Protein AF-A0A352WSM3-F1 (afdb_monomer)

Sequence (170 aa):
MKSKLFLSQLAAGEWHVKLASLYGDEKVSSAVTRYTDAVGAFEQRYGKDRDIAVFSVCGRSEISGNHTDHNHGKVIAASIELDIIAVASHNDNGTIRVLSRGFDEDTITPESKTKQYSSASLIAGVKEGFRKEGLLVGGFDAYTDSYVLKGSGLSSSAAYENMIGTILNH

Secondary structure (DSSP, 8-state):
-BHHHHHHHHHTTTTHHHHHHHH-GGGHHHHHHHHHHHHHHHHHHH-SS-B-EEEEEEEEEEEE-TT-GGGT---EEEEEEEEEEEEEEEETTS-EEEEETTSPEEEE-TT--PPTTSHHHHHHHHHHHHHHTT----EEEEEEEE-S-TTSSS-HHHHHHHHHHHHHT-

pLDDT: mean 94.32, std 4.93, range [78.81, 98.88]

Foldseek 3Di:
DWLVVVLVCLVVCVCQVVLCVLANNVCSVVVSVVVNVQSVVLCVVPNHGADKDKDKFFFKDWPDDPPCVVVVHDTDMDTDSWIKMKIKHFDPQQKAWEAEVPDDIQIGDPPDDDDPPDLNVLLVVLQVVCVVVVHDFGYMYMYMYGPPDPPPNRCPSVRSSVVSNVVRVD

Mean predicted aligned error: 3.68 Å

Nearest PDB structures (foldseek):
  6gr2-assembly4_E  TM=8.500E-01  e=9.710E-10  Homo sapiens
  6q8z-assembly2_B  TM=8.572E-01  e=1.325E-09  Homo sapiens
  6zfh-assembly2_B  TM=8.393E-01  e=2.047E-09  Homo sapiens
  6q90-assembly4_D  TM=8.082E-01  e=1.923E-09  Homo sapiens
  1pie-assembly1_A  TM=9.342E-01  e=4.866E-08  Lactococcus lactis

Structure (mmCIF, N/CA/C/O backbone):
data_AF-A0A352WSM3-F1
#
_entry.id   AF-A0A352WSM3-F1
#
loop_
_atom_site.group_PDB
_atom_site.id
_atom_site.type_symbol
_atom_site.label_atom_id
_atom_site.label_alt_id
_atom_site.label_comp_id
_atom_site.label_asym_id
_atom_site.label_entity_id
_atom_site.label_seq_id
_atom_site.pdbx_PDB_ins_code
_atom_site.Cartn_x
_atom_site.Cartn_y
_atom_site.Cartn_z
_atom_site.occupancy
_atom_site.B_iso_or_equiv
_atom_site.auth_seq_id
_atom_site.auth_comp_id
_atom_site.auth_asym_id
_atom_site.auth_atom_id
_atom_site.pdbx_PDB_model_num
ATOM 1 N N . MET A 1 1 ? -10.610 -12.198 -1.123 1.00 95.44 1 MET A N 1
ATOM 2 C CA . MET A 1 1 ? -10.463 -13.674 -1.156 1.00 95.44 1 MET A CA 1
ATOM 3 C C . MET A 1 1 ? -9.670 -14.142 0.050 1.00 95.44 1 MET A C 1
ATOM 5 O O . MET A 1 1 ? -8.887 -13.357 0.564 1.00 95.44 1 MET A O 1
ATOM 9 N N . LYS A 1 2 ? -9.814 -15.396 0.486 1.00 98.19 2 LYS A N 1
ATOM 10 C CA . LYS A 1 2 ? -9.048 -15.929 1.624 1.00 98.19 2 LYS A CA 1
ATOM 11 C C . LYS A 1 2 ? -7.533 -15.863 1.402 1.00 98.19 2 LYS A C 1
ATOM 13 O O . LYS A 1 2 ? -7.060 -16.250 0.332 1.00 98.19 2 LYS A O 1
ATOM 18 N N . SER A 1 3 ? -6.774 -15.420 2.408 1.00 98.00 3 SER A N 1
ATOM 19 C CA . SER A 1 3 ? -5.308 -15.301 2.325 1.00 98.00 3 SER A CA 1
ATOM 20 C C . SER A 1 3 ? -4.627 -16.634 2.020 1.00 98.00 3 SER A C 1
ATOM 22 O O . SER A 1 3 ? -3.725 -16.678 1.185 1.00 98.00 3 SER A O 1
ATOM 24 N N . LYS A 1 4 ? -5.115 -17.745 2.587 1.00 97.81 4 LYS A N 1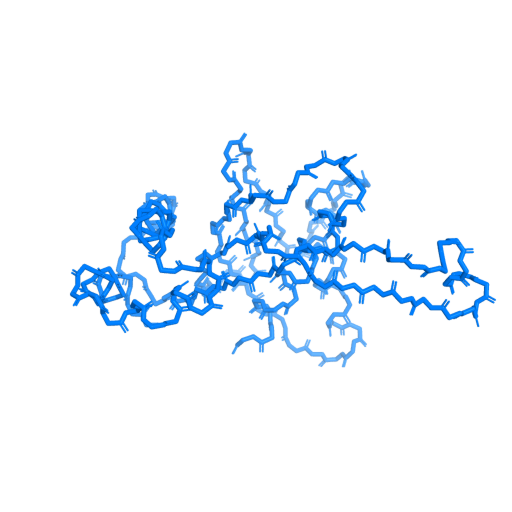
ATOM 25 C CA . LYS A 1 4 ? -4.601 -19.086 2.278 1.00 97.81 4 LYS A CA 1
ATOM 26 C C . LYS A 1 4 ? -4.811 -19.470 0.812 1.00 97.81 4 LYS A C 1
ATOM 28 O O . LYS A 1 4 ? -3.922 -20.062 0.203 1.00 97.81 4 LYS A O 1
ATOM 33 N N . LEU A 1 5 ? -5.970 -19.127 0.242 1.00 98.31 5 LEU A N 1
ATOM 34 C CA . LEU A 1 5 ? -6.250 -19.366 -1.175 1.00 98.31 5 LEU A CA 1
ATOM 35 C C . LEU A 1 5 ? -5.317 -18.525 -2.050 1.00 98.31 5 LEU A C 1
ATOM 37 O O . LEU A 1 5 ? -4.695 -19.066 -2.956 1.00 98.31 5 LEU A O 1
ATOM 41 N N . PHE A 1 6 ? -5.167 -17.236 -1.742 1.00 98.31 6 PHE A N 1
ATOM 42 C CA . PHE A 1 6 ? -4.265 -16.350 -2.477 1.00 98.31 6 PHE A CA 1
ATOM 43 C C . PHE A 1 6 ? -2.817 -16.869 -2.478 1.00 98.31 6 PHE A C 1
ATOM 45 O O . PHE A 1 6 ? -2.201 -16.953 -3.538 1.00 98.31 6 PHE A O 1
ATOM 52 N N . LEU A 1 7 ? -2.301 -17.305 -1.322 1.00 98.38 7 LEU A N 1
ATOM 53 C CA . LEU A 1 7 ? -0.972 -17.921 -1.212 1.00 98.38 7 LEU A CA 1
ATOM 54 C C . LEU A 1 7 ? -0.843 -19.198 -2.053 1.00 98.38 7 LEU A C 1
ATOM 56 O O . LEU A 1 7 ? 0.165 -19.388 -2.730 1.00 98.38 7 LEU A O 1
ATOM 60 N N . SER A 1 8 ? -1.869 -20.055 -2.047 1.00 98.19 8 SER A N 1
ATOM 61 C CA . SER A 1 8 ? -1.895 -21.265 -2.876 1.00 98.19 8 SER A CA 1
ATOM 62 C C . SER A 1 8 ? -1.830 -20.934 -4.368 1.00 98.19 8 SER A C 1
ATOM 64 O O . SER A 1 8 ? -1.085 -21.579 -5.100 1.00 98.19 8 SER A O 1
ATOM 66 N N . GLN A 1 9 ? -2.577 -19.924 -4.817 1.00 98.25 9 GLN A N 1
ATOM 67 C CA . GLN A 1 9 ? -2.568 -19.480 -6.213 1.00 98.25 9 GLN A CA 1
ATOM 68 C C . GLN A 1 9 ? -1.230 -18.855 -6.616 1.00 98.25 9 GLN A C 1
ATOM 70 O O . GLN A 1 9 ? -0.752 -19.068 -7.729 1.00 98.25 9 GLN A O 1
ATOM 75 N N . LEU A 1 10 ? -0.605 -18.092 -5.711 1.00 97.25 10 LEU A N 1
ATOM 76 C CA . LEU A 1 10 ? 0.734 -17.536 -5.913 1.00 97.25 10 LEU A CA 1
ATOM 77 C C . LEU A 1 10 ? 1.768 -18.645 -6.104 1.00 97.25 10 LEU A C 1
ATOM 79 O O . LEU A 1 10 ? 2.522 -18.609 -7.073 1.00 97.25 10 LEU A O 1
ATOM 83 N N . ALA A 1 11 ? 1.754 -19.656 -5.232 1.00 97.19 11 ALA A N 1
ATOM 84 C CA . ALA A 1 11 ? 2.651 -20.805 -5.322 1.00 97.19 11 ALA A CA 1
ATOM 85 C C . ALA A 1 11 ? 2.401 -21.659 -6.579 1.00 97.19 11 ALA A C 1
ATOM 87 O O . ALA A 1 11 ? 3.341 -22.215 -7.141 1.00 97.19 11 ALA A O 1
ATOM 88 N N . ALA A 1 12 ? 1.150 -21.737 -7.042 1.00 97.88 12 ALA A N 1
ATOM 89 C CA . ALA A 1 12 ? 0.776 -22.422 -8.278 1.00 97.88 12 ALA A CA 1
ATOM 90 C C . ALA A 1 12 ? 1.110 -21.624 -9.557 1.00 97.88 12 ALA A C 1
ATOM 92 O O . ALA A 1 12 ? 0.930 -22.136 -10.661 1.00 97.88 12 ALA A O 1
ATOM 93 N N . GLY A 1 13 ? 1.593 -20.382 -9.433 1.00 97.62 13 GLY A N 1
ATOM 94 C CA . GLY A 1 13 ? 1.953 -19.533 -10.570 1.00 97.62 13 GLY A CA 1
ATOM 95 C C . GLY A 1 13 ? 0.763 -18.883 -11.284 1.00 97.62 13 GLY A C 1
ATOM 96 O O . GLY A 1 13 ? 0.946 -18.288 -12.343 1.00 97.62 13 GLY A O 1
ATOM 97 N N . GLU A 1 14 ? -0.445 -18.924 -10.712 1.00 98.12 14 GLU A N 1
ATOM 98 C CA . GLU A 1 14 ? -1.654 -18.341 -11.326 1.00 98.12 14 GLU A CA 1
ATOM 99 C C . GLU A 1 14 ? -1.539 -16.819 -11.522 1.00 98.12 14 GLU A C 1
ATOM 101 O O . GLU A 1 14 ? -2.176 -16.239 -12.400 1.00 98.12 14 GLU A O 1
ATOM 106 N N . TRP A 1 15 ? -0.677 -16.167 -10.737 1.00 97.25 15 TRP A N 1
ATOM 107 C CA . TRP A 1 15 ? -0.426 -14.727 -10.801 1.00 97.25 15 TRP A CA 1
ATOM 108 C C . TRP A 1 15 ? 0.764 -14.342 -11.691 1.00 97.25 15 TRP A C 1
ATOM 110 O O . TRP A 1 15 ? 1.013 -13.149 -11.862 1.00 97.25 15 TRP A O 1
ATOM 120 N N . HIS A 1 16 ? 1.482 -15.303 -12.288 1.00 97.06 16 HIS A N 1
ATOM 121 C CA . HIS A 1 16 ? 2.705 -15.029 -13.056 1.00 97.06 16 HIS A CA 1
ATOM 122 C C . HIS A 1 16 ? 2.501 -14.011 -14.173 1.00 97.06 16 HIS A C 1
ATOM 124 O O . HIS A 1 16 ? 3.253 -13.048 -14.237 1.00 97.06 16 HIS A O 1
ATOM 130 N N . VAL A 1 17 ? 1.466 -14.166 -15.006 1.00 97.88 17 VAL A N 1
ATOM 131 C CA . VAL A 1 17 ? 1.215 -13.243 -16.130 1.00 97.88 17 VAL A CA 1
ATOM 132 C C . VAL A 1 17 ? 1.011 -11.810 -15.630 1.00 97.88 17 VAL A C 1
ATOM 134 O O . VAL A 1 17 ? 1.548 -10.862 -16.198 1.00 97.88 17 VAL A O 1
ATOM 137 N N . LYS A 1 18 ? 0.274 -11.642 -14.525 1.00 96.56 18 LYS A N 1
ATOM 138 C CA . LYS A 1 18 ? 0.026 -10.322 -13.940 1.00 96.56 18 LYS A CA 1
ATOM 139 C C . LYS A 1 18 ? 1.297 -9.737 -13.325 1.00 96.56 18 LYS A C 1
ATOM 141 O O . LYS A 1 18 ? 1.593 -8.571 -13.562 1.00 96.56 18 LYS A O 1
ATOM 146 N N . LEU A 1 19 ? 2.068 -10.533 -12.587 1.00 96.94 19 LEU A N 1
ATOM 147 C CA . LEU A 1 19 ? 3.332 -10.088 -11.994 1.00 96.94 19 LEU A CA 1
ATOM 148 C C . LEU A 1 19 ? 4.381 -9.754 -13.064 1.00 96.94 19 LEU A C 1
ATOM 150 O O . LEU A 1 19 ? 5.051 -8.735 -12.941 1.00 96.94 19 LEU A O 1
ATOM 154 N N . ALA A 1 20 ? 4.465 -10.536 -14.141 1.00 96.88 20 ALA A N 1
ATOM 155 C CA . ALA A 1 20 ? 5.335 -10.258 -15.281 1.00 96.88 20 ALA A CA 1
ATOM 156 C C . ALA A 1 20 ? 4.958 -8.940 -15.967 1.00 96.88 20 ALA A C 1
ATOM 158 O O . ALA A 1 20 ? 5.830 -8.140 -16.287 1.00 96.88 20 ALA A O 1
ATOM 159 N N . SER A 1 21 ? 3.658 -8.659 -16.118 1.00 95.31 21 SER A N 1
ATOM 160 C CA . SER A 1 21 ? 3.201 -7.384 -16.690 1.00 95.31 21 SER A CA 1
ATOM 161 C C . SER A 1 21 ? 3.543 -6.160 -15.830 1.00 95.31 21 SER A C 1
ATOM 163 O O . SER A 1 21 ? 3.630 -5.056 -16.360 1.00 95.31 21 SER A O 1
ATOM 165 N N . LEU A 1 22 ? 3.728 -6.349 -14.517 1.00 93.19 22 LEU A N 1
ATOM 166 C CA . LEU A 1 22 ? 4.066 -5.277 -13.579 1.00 93.19 22 LEU A CA 1
ATOM 167 C C . LEU A 1 22 ? 5.578 -5.081 -13.429 1.00 93.19 22 LEU A C 1
ATOM 169 O O . LEU A 1 22 ? 6.030 -3.942 -13.358 1.00 93.19 22 LEU A O 1
ATOM 173 N N . TYR A 1 23 ? 6.343 -6.174 -13.367 1.00 94.88 23 TYR A N 1
ATOM 174 C CA . TYR A 1 23 ? 7.747 -6.148 -12.936 1.00 94.88 23 TYR A CA 1
ATOM 175 C C . TYR A 1 23 ? 8.738 -6.713 -13.965 1.00 94.88 23 TYR A C 1
ATOM 177 O O . TYR A 1 23 ? 9.941 -6.663 -13.725 1.00 94.88 23 TYR A O 1
ATOM 185 N N . GLY A 1 24 ? 8.262 -7.263 -15.084 1.00 95.75 24 GLY A N 1
ATOM 186 C CA . GLY A 1 24 ? 9.080 -8.024 -16.030 1.00 95.75 24 GLY A CA 1
ATOM 187 C C . GLY A 1 24 ? 9.247 -9.492 -15.623 1.00 95.75 24 GLY A C 1
ATOM 188 O O . GLY A 1 24 ? 9.191 -9.841 -14.438 1.00 95.75 24 GLY A O 1
ATOM 189 N N . ASP A 1 25 ? 9.438 -10.366 -16.615 1.00 96.25 25 ASP A N 1
ATOM 190 C CA . ASP A 1 25 ? 9.574 -11.819 -16.428 1.00 96.25 25 ASP A CA 1
ATOM 191 C C . ASP A 1 25 ? 10.724 -12.173 -15.473 1.00 96.25 25 ASP A C 1
ATOM 193 O O . ASP A 1 25 ? 10.613 -13.075 -14.639 1.00 96.25 25 ASP A O 1
ATOM 197 N N . GLU A 1 26 ? 11.821 -11.420 -15.540 1.00 97.00 26 GLU A N 1
ATOM 198 C CA . GLU A 1 26 ? 13.022 -11.638 -14.742 1.00 97.00 26 GLU A CA 1
ATOM 199 C C . GLU A 1 26 ? 12.818 -11.367 -13.245 1.00 97.00 26 GLU A C 1
ATOM 201 O O . GLU A 1 26 ? 13.555 -11.905 -12.416 1.00 97.00 26 GLU A O 1
ATOM 206 N N . LYS A 1 27 ? 11.803 -10.571 -12.876 1.00 96.44 27 LYS A N 1
ATOM 207 C CA . LYS A 1 27 ? 11.522 -10.205 -11.478 1.00 96.44 27 LYS A CA 1
ATOM 208 C C . LYS A 1 27 ? 10.347 -10.958 -10.876 1.00 96.44 27 LYS A C 1
ATOM 210 O O . LYS A 1 27 ? 10.121 -10.832 -9.669 1.00 96.44 27 LYS A O 1
ATOM 215 N N . VAL A 1 28 ? 9.642 -11.787 -11.647 1.00 97.38 28 VAL A N 1
ATOM 216 C CA . VAL A 1 28 ? 8.458 -12.524 -11.181 1.00 97.38 28 VAL A CA 1
ATOM 217 C C . VAL A 1 28 ? 8.742 -13.322 -9.910 1.00 97.38 28 VAL A C 1
ATOM 219 O O . VAL A 1 28 ? 7.980 -13.226 -8.952 1.00 97.38 28 VAL A O 1
ATOM 222 N N . SER A 1 29 ? 9.869 -14.038 -9.843 1.00 97.38 29 SER A N 1
ATOM 223 C CA . SER A 1 29 ? 10.226 -14.807 -8.643 1.00 97.38 29 SER A CA 1
ATOM 224 C C . SER A 1 29 ? 10.394 -13.915 -7.408 1.00 97.38 29 SER A C 1
ATOM 226 O O . SER A 1 29 ? 9.939 -14.283 -6.329 1.00 97.38 29 SER A O 1
ATOM 228 N N . SER A 1 30 ? 11.012 -12.739 -7.554 1.00 97.44 30 SER A N 1
ATOM 229 C CA . SER A 1 30 ? 11.166 -11.790 -6.444 1.00 97.44 30 SER A CA 1
ATOM 230 C C . SER A 1 30 ? 9.833 -11.165 -6.031 1.00 97.44 30 SER A C 1
ATOM 232 O O . SER A 1 30 ? 9.584 -10.980 -4.840 1.00 97.44 30 SER A O 1
ATOM 234 N N . ALA A 1 31 ? 8.940 -10.916 -6.994 1.00 97.38 31 ALA A N 1
ATOM 235 C CA . ALA A 1 31 ? 7.597 -10.429 -6.728 1.00 97.38 31 ALA A CA 1
ATOM 236 C C . ALA A 1 31 ? 6.775 -11.479 -5.964 1.00 97.38 31 ALA A C 1
ATOM 238 O O . ALA A 1 31 ? 6.174 -11.149 -4.945 1.00 97.38 31 ALA A O 1
ATOM 239 N N . VAL A 1 32 ? 6.812 -12.751 -6.381 1.00 98.31 32 VAL A N 1
ATOM 240 C CA . VAL A 1 32 ? 6.162 -13.866 -5.667 1.00 98.31 32 VAL A CA 1
ATOM 241 C C . VAL A 1 32 ? 6.606 -13.913 -4.203 1.00 98.31 32 VAL A C 1
ATOM 243 O O . VAL A 1 32 ? 5.755 -13.975 -3.312 1.00 98.31 32 VAL A O 1
ATOM 246 N N . THR A 1 33 ? 7.911 -13.807 -3.938 1.00 98.50 33 THR A N 1
ATOM 247 C CA . THR A 1 33 ? 8.444 -13.730 -2.569 1.00 98.50 33 THR A CA 1
ATOM 248 C C . THR A 1 33 ? 7.902 -12.512 -1.824 1.00 98.50 33 THR A C 1
ATOM 250 O O . THR A 1 33 ? 7.356 -12.660 -0.736 1.00 98.50 33 THR A O 1
ATOM 253 N N . ARG A 1 34 ? 7.956 -11.317 -2.428 1.00 98.31 34 ARG A N 1
ATOM 254 C CA . ARG A 1 34 ? 7.482 -10.069 -1.806 1.00 98.31 34 ARG A CA 1
ATOM 255 C C . ARG A 1 34 ? 6.005 -10.138 -1.404 1.00 98.31 34 ARG A C 1
ATOM 257 O O . ARG A 1 34 ? 5.658 -9.748 -0.292 1.00 98.31 34 ARG A O 1
ATOM 264 N N . TYR A 1 35 ? 5.133 -10.645 -2.277 1.00 98.50 35 TYR A N 1
ATOM 265 C CA . TYR A 1 35 ? 3.707 -10.797 -1.968 1.00 98.50 35 TYR A CA 1
ATOM 266 C C . TYR A 1 35 ? 3.449 -11.892 -0.927 1.00 98.50 35 TYR A C 1
ATOM 268 O O . TYR A 1 35 ? 2.584 -11.718 -0.069 1.00 98.50 35 TYR A O 1
ATOM 276 N N . THR A 1 36 ? 4.212 -12.987 -0.959 1.00 98.69 36 THR A N 1
ATOM 277 C CA . THR A 1 36 ? 4.136 -14.050 0.057 1.00 98.69 36 THR A CA 1
ATOM 278 C C . THR A 1 36 ? 4.510 -13.513 1.439 1.00 98.69 36 THR A C 1
ATOM 280 O O . THR A 1 36 ? 3.755 -13.695 2.395 1.00 98.69 36 THR A O 1
ATOM 283 N N . ASP A 1 37 ? 5.621 -12.779 1.530 1.00 98.69 37 ASP A N 1
ATOM 284 C CA . ASP A 1 37 ? 6.093 -12.153 2.766 1.00 98.69 37 ASP A CA 1
ATOM 285 C C . ASP A 1 37 ? 5.090 -11.115 3.286 1.00 98.69 37 ASP A C 1
ATOM 287 O O . ASP A 1 37 ? 4.797 -11.079 4.482 1.00 98.69 37 ASP A O 1
ATOM 291 N N . ALA A 1 38 ? 4.511 -10.306 2.392 1.00 98.75 38 ALA A N 1
ATOM 292 C CA . ALA A 1 38 ? 3.510 -9.307 2.757 1.00 98.75 38 ALA A CA 1
ATOM 293 C C . ALA A 1 38 ? 2.239 -9.939 3.344 1.00 98.75 38 ALA A C 1
ATOM 295 O O . ALA A 1 38 ? 1.713 -9.453 4.347 1.00 98.75 38 ALA A O 1
ATOM 296 N N . VAL A 1 39 ? 1.761 -11.047 2.767 1.00 98.81 39 VAL A N 1
ATOM 297 C CA . VAL A 1 39 ? 0.625 -11.793 3.328 1.00 98.81 39 VAL A CA 1
ATOM 298 C C . VAL A 1 39 ? 1.006 -12.428 4.664 1.00 98.81 39 VAL A C 1
ATOM 300 O O . VAL A 1 39 ? 0.229 -12.343 5.610 1.00 98.81 39 VAL A O 1
ATOM 303 N N . GLY A 1 40 ? 2.205 -13.003 4.783 1.00 98.69 40 GLY A N 1
ATOM 304 C CA . GLY A 1 40 ? 2.691 -13.567 6.044 1.00 98.69 40 GLY A CA 1
ATOM 305 C C . GLY A 1 40 ? 2.759 -12.530 7.171 1.00 98.69 40 GLY A C 1
ATOM 306 O O . GLY A 1 40 ? 2.295 -12.790 8.283 1.00 98.69 40 GLY A O 1
ATOM 307 N N . ALA A 1 41 ? 3.268 -11.331 6.879 1.00 98.75 41 ALA A N 1
ATOM 308 C CA . ALA A 1 41 ? 3.327 -10.225 7.831 1.00 98.75 41 ALA A CA 1
ATOM 309 C C . ALA A 1 41 ? 1.928 -9.699 8.199 1.00 98.75 41 ALA A C 1
ATOM 311 O O . ALA A 1 41 ? 1.649 -9.454 9.377 1.00 98.75 41 ALA A O 1
ATOM 312 N N . PHE A 1 42 ? 1.026 -9.590 7.217 1.00 98.81 42 PHE A N 1
ATOM 313 C CA . PHE A 1 42 ? -0.379 -9.272 7.464 1.00 98.81 42 PHE A CA 1
ATOM 314 C C . PHE A 1 42 ? -1.018 -10.292 8.417 1.00 98.81 42 PHE A C 1
ATOM 316 O O . PHE A 1 42 ? -1.605 -9.911 9.430 1.00 98.81 42 PHE A O 1
ATOM 323 N N . GLU A 1 43 ? -0.868 -11.588 8.138 1.00 98.62 43 GLU A N 1
ATOM 324 C CA . GLU A 1 43 ? -1.441 -12.653 8.962 1.00 98.62 43 GLU A CA 1
ATOM 325 C C . GLU A 1 43 ? -0.867 -12.672 10.381 1.00 98.62 43 GLU A C 1
ATOM 327 O O . GLU A 1 43 ? -1.605 -12.883 11.346 1.00 98.62 43 GLU A O 1
ATOM 332 N N . GLN A 1 44 ? 0.438 -12.424 10.522 1.00 98.38 44 GLN A N 1
ATOM 333 C CA . GLN A 1 44 ? 1.100 -12.332 11.822 1.00 98.38 44 GLN A CA 1
ATOM 334 C C . GLN A 1 44 ? 0.510 -11.204 12.676 1.00 98.38 44 GLN A C 1
ATOM 336 O O . GLN A 1 44 ? 0.333 -11.374 13.883 1.00 98.38 44 GLN A O 1
ATOM 341 N N . ARG A 1 45 ? 0.203 -10.057 12.061 1.00 98.25 45 ARG A N 1
ATOM 342 C CA . ARG A 1 45 ? -0.292 -8.872 12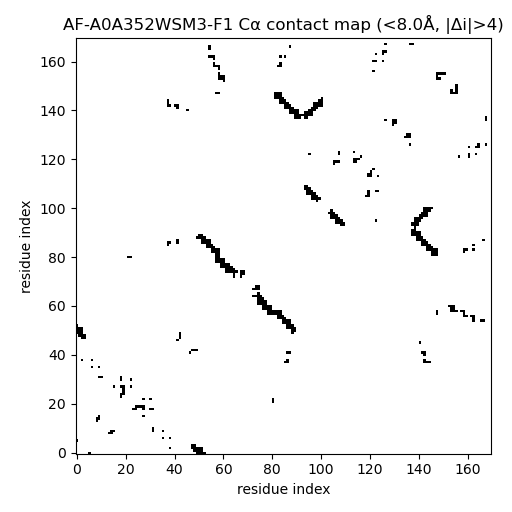.768 1.00 98.25 45 ARG A CA 1
ATOM 343 C C . ARG A 1 45 ? -1.803 -8.896 13.007 1.00 98.25 45 ARG A C 1
ATOM 345 O O . ARG A 1 45 ? -2.249 -8.432 14.061 1.00 98.25 45 ARG A O 1
ATOM 352 N N . TYR A 1 46 ? -2.575 -9.391 12.042 1.00 97.75 46 TYR A N 1
ATOM 353 C CA . TYR A 1 46 ? -4.027 -9.191 11.961 1.00 97.75 46 TYR A CA 1
ATOM 354 C C . TYR A 1 46 ? -4.854 -10.482 11.928 1.00 97.75 46 TYR A C 1
ATOM 356 O O . TYR A 1 46 ? -6.085 -10.403 11.887 1.00 97.75 46 TYR A O 1
ATOM 364 N N . GLY A 1 47 ? -4.209 -11.650 11.977 1.00 97.56 47 GLY A N 1
ATOM 365 C CA . GLY A 1 47 ? -4.857 -12.960 11.992 1.00 97.56 47 GLY A CA 1
ATOM 366 C C . GLY A 1 47 ? -4.836 -13.670 10.637 1.00 97.56 47 GLY A C 1
ATOM 367 O O . GLY A 1 47 ? -4.812 -13.044 9.578 1.00 97.56 47 GLY A O 1
ATOM 368 N N . LYS A 1 48 ? -4.848 -15.005 10.691 1.00 97.56 48 LYS A N 1
ATOM 369 C CA . LYS A 1 48 ? -4.750 -15.899 9.527 1.00 97.56 48 LYS A CA 1
ATOM 370 C C . LYS A 1 48 ? -6.082 -16.083 8.805 1.00 97.56 48 LYS A C 1
ATOM 372 O O . LYS A 1 48 ? -7.141 -15.959 9.416 1.00 97.56 48 LYS A O 1
ATOM 377 N N . ASP A 1 49 ? -6.001 -16.460 7.530 1.00 96.94 49 ASP A N 1
ATOM 378 C CA . ASP A 1 49 ? -7.136 -16.882 6.690 1.00 96.94 49 ASP A CA 1
ATOM 379 C C . ASP A 1 49 ? -8.306 -15.879 6.641 1.00 96.94 49 ASP A C 1
ATOM 381 O O . ASP A 1 49 ? -9.496 -16.220 6.594 1.00 96.94 49 ASP A O 1
ATOM 385 N N . ARG A 1 50 ? -7.958 -14.591 6.660 1.00 98.06 50 ARG A N 1
ATOM 386 C CA . ARG A 1 50 ? -8.911 -13.497 6.462 1.00 98.06 50 ARG A CA 1
ATOM 387 C C . ARG A 1 50 ? -9.222 -13.323 4.984 1.00 98.06 50 ARG A C 1
ATOM 389 O O . ARG A 1 50 ? -8.431 -13.690 4.116 1.00 98.06 50 ARG A O 1
ATOM 396 N N . ASP A 1 51 ? -10.376 -12.731 4.701 1.00 98.31 51 ASP A N 1
ATOM 397 C CA . ASP A 1 51 ? -10.671 -12.241 3.362 1.00 98.31 51 ASP A CA 1
ATOM 398 C C . ASP A 1 51 ? -9.844 -10.986 3.095 1.00 98.31 51 ASP A C 1
ATOM 400 O O . ASP A 1 51 ? -10.069 -9.937 3.700 1.00 98.31 51 ASP A O 1
ATOM 404 N N . ILE A 1 52 ? -8.858 -11.129 2.215 1.00 98.56 52 ILE A N 1
ATOM 405 C CA . ILE A 1 52 ? -7.921 -10.082 1.831 1.00 98.56 52 ILE A CA 1
ATOM 406 C C . ILE A 1 52 ? -8.173 -9.601 0.402 1.00 98.56 52 ILE A C 1
ATOM 408 O O . ILE A 1 52 ? -8.662 -10.344 -0.460 1.00 98.56 52 ILE A O 1
ATOM 412 N N . ALA A 1 53 ? -7.774 -8.363 0.155 1.00 98.44 53 ALA A N 1
ATOM 413 C CA . ALA A 1 53 ? -7.528 -7.797 -1.157 1.00 98.44 53 ALA A CA 1
ATOM 414 C C . ALA A 1 53 ? -6.064 -7.347 -1.233 1.00 98.44 53 ALA A C 1
ATOM 416 O O . ALA A 1 53 ? -5.450 -7.000 -0.219 1.00 98.44 53 ALA A O 1
ATOM 417 N N . VAL A 1 54 ? -5.496 -7.405 -2.436 1.00 98.25 54 VAL A N 1
ATOM 418 C CA . VAL A 1 54 ? -4.085 -7.105 -2.682 1.00 98.25 54 VAL A CA 1
ATOM 419 C C . VAL A 1 54 ? -3.980 -5.996 -3.714 1.00 98.25 54 VAL A C 1
ATOM 421 O O . VAL A 1 54 ? -4.588 -6.071 -4.782 1.00 98.25 54 VAL A O 1
ATOM 424 N N . PHE A 1 55 ? -3.196 -4.976 -3.384 1.00 98.25 55 PHE A N 1
ATOM 425 C CA . PHE A 1 55 ? -3.102 -3.725 -4.127 1.00 98.25 55 PHE A CA 1
ATOM 426 C C . PHE A 1 55 ? -1.651 -3.416 -4.490 1.00 98.25 55 PHE A C 1
ATOM 428 O O . PHE A 1 55 ? -0.722 -3.841 -3.802 1.00 98.25 55 PHE A O 1
ATOM 435 N N . SER A 1 56 ? -1.470 -2.647 -5.559 1.00 97.38 56 SER A N 1
ATOM 436 C CA . SER A 1 56 ? -0.204 -2.016 -5.936 1.00 97.38 56 SER A CA 1
ATOM 437 C C . SER A 1 56 ? -0.505 -0.598 -6.418 1.00 97.38 56 SER A C 1
ATOM 439 O O . SER A 1 56 ? -1.428 -0.395 -7.209 1.00 97.38 56 SER A O 1
ATOM 441 N N . VAL A 1 57 ? 0.247 0.377 -5.909 1.00 97.19 57 VAL A N 1
ATOM 442 C CA . VAL A 1 57 ? 0.185 1.782 -6.322 1.00 97.19 57 VAL A CA 1
ATOM 443 C C . VAL A 1 57 ? 1.599 2.277 -6.583 1.00 97.19 57 VAL A C 1
ATOM 445 O O . VAL A 1 57 ? 2.452 2.262 -5.697 1.00 97.19 57 VAL A O 1
ATOM 448 N N . CYS A 1 58 ? 1.844 2.728 -7.807 1.00 94.94 58 CYS A N 1
ATOM 449 C CA . CYS A 1 58 ? 3.139 3.235 -8.239 1.00 94.94 58 CYS A CA 1
ATOM 450 C C . CYS A 1 58 ? 3.438 4.638 -7.690 1.00 94.94 58 CYS A C 1
ATOM 452 O O . CYS A 1 58 ? 2.546 5.460 -7.462 1.00 94.94 58 CYS A O 1
ATOM 454 N N . GLY A 1 59 ? 4.729 4.930 -7.534 1.00 93.94 59 GLY A N 1
ATOM 455 C CA . GLY A 1 59 ? 5.218 6.303 -7.513 1.00 93.94 59 GLY A CA 1
ATOM 456 C C . GLY A 1 59 ? 5.138 6.941 -8.902 1.00 93.94 59 GLY A C 1
ATOM 457 O O . GLY A 1 59 ? 4.734 6.319 -9.889 1.00 93.94 59 GLY A O 1
ATOM 458 N N . ARG A 1 60 ? 5.586 8.193 -9.003 1.00 94.19 60 ARG A N 1
ATOM 459 C CA . ARG A 1 60 ? 5.628 8.913 -10.283 1.00 94.19 60 ARG A CA 1
ATOM 460 C C . ARG A 1 60 ? 6.850 9.805 -10.400 1.00 94.19 60 ARG A C 1
ATOM 462 O O . ARG A 1 60 ? 7.307 10.380 -9.411 1.00 94.19 60 ARG A O 1
ATOM 469 N N . SER A 1 61 ? 7.311 9.984 -11.630 1.00 91.12 61 SER A N 1
ATOM 470 C CA . SER A 1 61 ? 8.333 10.963 -11.987 1.00 91.12 61 SER A CA 1
ATOM 471 C C . SER A 1 61 ? 7.716 12.092 -12.810 1.00 91.12 61 SER A C 1
ATOM 473 O O . SER A 1 61 ? 6.901 11.850 -13.702 1.00 91.12 61 SER A O 1
ATOM 475 N N . GLU A 1 62 ? 8.101 13.328 -12.507 1.00 91.06 62 GLU A N 1
ATOM 476 C CA . GLU A 1 62 ? 7.800 14.482 -13.353 1.00 91.06 62 GLU A CA 1
ATOM 477 C C . GLU A 1 62 ? 8.849 14.564 -14.462 1.00 91.06 62 GLU A C 1
ATOM 479 O O . GLU A 1 62 ? 10.041 14.688 -14.193 1.00 91.06 62 GLU A O 1
ATOM 484 N N . ILE A 1 63 ? 8.398 14.482 -15.712 1.00 92.38 63 ILE A N 1
ATOM 485 C CA . ILE A 1 63 ? 9.251 14.573 -16.901 1.00 92.38 63 ILE A CA 1
ATOM 486 C C . ILE A 1 63 ? 9.409 16.040 -17.314 1.00 92.38 63 ILE A C 1
ATOM 488 O O . ILE A 1 63 ? 10.479 16.454 -17.754 1.00 92.38 63 ILE A O 1
ATOM 492 N N . SER A 1 64 ? 8.337 16.832 -17.200 1.00 93.94 64 SER A N 1
ATOM 493 C CA . SER A 1 64 ? 8.349 18.259 -17.524 1.00 93.94 64 SER A CA 1
ATOM 494 C C . SER A 1 64 ? 7.231 19.019 -16.810 1.00 93.94 64 SER A C 1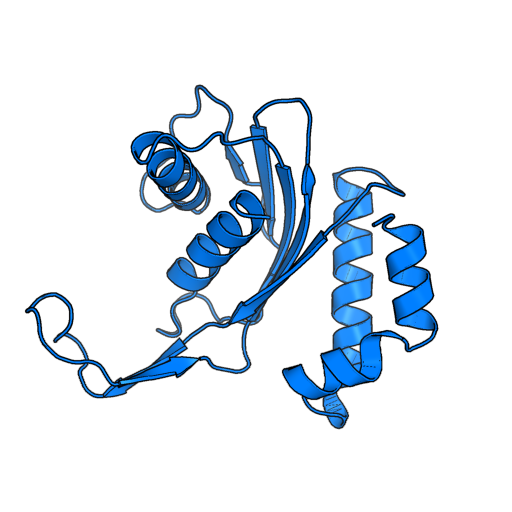
ATOM 496 O O . SER A 1 64 ? 6.211 18.437 -16.437 1.00 93.94 64 SER A O 1
ATOM 498 N N . GLY A 1 65 ? 7.404 20.336 -16.669 1.00 90.62 65 GLY A N 1
ATOM 499 C CA . GLY A 1 65 ? 6.429 21.219 -16.024 1.00 90.62 65 GLY A CA 1
ATOM 500 C C . GLY A 1 65 ? 6.554 21.289 -14.500 1.00 90.62 65 GLY A C 1
ATOM 501 O O . GLY A 1 65 ? 5.558 21.556 -13.826 1.00 90.62 65 GLY A O 1
ATOM 502 N N . ASN A 1 66 ? 7.749 21.067 -13.941 1.00 89.94 66 ASN A N 1
ATOM 503 C CA . ASN A 1 66 ? 7.978 21.189 -12.499 1.00 89.94 66 ASN A CA 1
ATOM 504 C C . ASN A 1 66 ? 7.565 22.575 -11.989 1.00 89.94 66 ASN A C 1
ATOM 506 O O . ASN A 1 66 ? 7.820 23.587 -12.644 1.00 89.94 66 ASN A O 1
ATOM 510 N N . HIS A 1 67 ? 6.952 22.617 -10.806 1.00 89.94 67 HIS A N 1
ATOM 511 C CA . HIS A 1 67 ? 6.465 23.847 -10.171 1.00 89.94 67 HIS A CA 1
ATOM 512 C C . HIS A 1 67 ? 5.430 24.644 -10.993 1.00 89.94 67 HIS A C 1
ATOM 514 O O . HIS A 1 67 ? 5.222 25.831 -10.740 1.00 89.94 67 HIS A O 1
ATOM 520 N N . THR A 1 68 ? 4.759 24.026 -11.971 1.00 92.06 68 THR A N 1
ATOM 521 C CA . THR A 1 68 ? 3.719 24.714 -12.760 1.00 92.06 68 THR A CA 1
ATOM 522 C C . THR A 1 68 ? 2.295 24.363 -12.332 1.00 92.06 68 THR A C 1
ATOM 524 O O . THR A 1 68 ? 1.385 25.157 -12.551 1.00 92.06 68 THR A O 1
ATOM 527 N N . ASP A 1 69 ? 2.093 23.224 -11.675 1.00 87.56 69 ASP A N 1
ATOM 528 C CA . ASP A 1 69 ? 0.798 22.684 -11.243 1.00 87.56 69 ASP A CA 1
ATOM 529 C C . ASP A 1 69 ? 0.005 23.639 -10.336 1.00 87.56 69 ASP A C 1
ATOM 531 O O . ASP A 1 69 ? -1.148 23.967 -10.618 1.00 87.56 69 ASP A O 1
ATOM 535 N N . HIS A 1 70 ? 0.650 24.174 -9.302 1.00 87.62 70 HIS A N 1
ATOM 536 C CA . HIS A 1 70 ? 0.056 25.133 -8.366 1.00 87.62 70 HIS A CA 1
ATOM 537 C C . HIS A 1 70 ? -0.161 26.531 -8.970 1.00 87.62 70 HIS A C 1
ATOM 539 O O . HIS A 1 70 ? -0.782 27.381 -8.339 1.00 87.62 70 HIS A O 1
ATOM 545 N N . ASN A 1 71 ? 0.321 26.758 -10.195 1.00 91.81 71 ASN A N 1
ATOM 546 C CA . ASN A 1 71 ? 0.101 27.971 -10.984 1.00 91.81 71 ASN A CA 1
ATOM 547 C C . ASN A 1 71 ? -0.878 27.732 -12.151 1.00 91.81 71 ASN A C 1
ATOM 549 O O . ASN A 1 71 ? -0.898 28.509 -13.104 1.00 91.81 71 ASN A O 1
ATOM 553 N N . HIS A 1 72 ? -1.665 26.648 -12.106 1.00 92.19 72 HIS A N 1
ATOM 554 C CA . HIS A 1 72 ? -2.580 26.230 -13.180 1.00 92.19 72 HIS A CA 1
ATOM 555 C C . HIS A 1 72 ? -1.886 25.949 -14.529 1.00 92.19 72 HIS A C 1
ATOM 557 O O . HIS A 1 72 ? -2.495 26.060 -15.595 1.00 92.19 72 HIS A O 1
ATOM 563 N N . GLY A 1 73 ? -0.600 25.594 -14.494 1.00 93.50 73 GLY A N 1
ATOM 564 C CA . GLY A 1 73 ? 0.176 25.172 -15.654 1.00 93.50 73 GLY A CA 1
ATOM 565 C C . GLY A 1 73 ? -0.098 23.724 -16.070 1.00 93.50 73 GLY A C 1
ATOM 566 O O . GLY A 1 73 ? -1.036 23.077 -15.607 1.00 93.50 73 GLY A O 1
ATOM 567 N N . LYS A 1 74 ? 0.731 23.206 -16.982 1.00 94.56 74 LYS A N 1
ATOM 568 C CA . LYS A 1 74 ? 0.625 21.835 -17.503 1.00 94.56 74 LYS A CA 1
ATOM 569 C C . LYS A 1 74 ? 1.852 21.028 -17.101 1.00 94.56 74 LYS A C 1
ATOM 571 O O . LYS A 1 74 ? 2.974 21.502 -17.247 1.00 94.56 74 LYS A O 1
ATOM 576 N N . VAL A 1 75 ? 1.621 19.788 -16.682 1.00 94.00 75 VAL A N 1
ATOM 577 C CA . VAL A 1 75 ? 2.665 18.846 -16.266 1.00 94.00 75 VAL A CA 1
ATOM 578 C C . VAL A 1 75 ? 2.662 17.642 -17.198 1.00 94.00 75 VAL A C 1
ATOM 580 O O . VAL A 1 75 ? 1.606 17.184 -17.635 1.00 94.00 75 VAL A O 1
ATOM 583 N N . ILE A 1 76 ? 3.851 17.115 -17.479 1.00 94.75 76 ILE A N 1
ATOM 584 C CA . ILE A 1 76 ? 4.033 15.793 -18.074 1.00 94.75 76 ILE A CA 1
ATOM 585 C C . ILE A 1 76 ? 4.676 14.922 -17.001 1.00 94.75 76 ILE A C 1
ATOM 587 O O . ILE A 1 76 ? 5.814 15.163 -16.597 1.00 94.75 76 ILE A O 1
ATOM 591 N N . ALA A 1 77 ? 3.946 13.916 -16.537 1.00 93.12 77 ALA A N 1
ATOM 592 C CA . ALA A 1 77 ? 4.414 12.961 -15.546 1.00 93.12 77 ALA A CA 1
ATOM 593 C C . ALA A 1 77 ? 4.097 11.536 -15.998 1.00 93.12 77 ALA A C 1
ATOM 595 O O . ALA A 1 77 ? 3.149 11.310 -16.751 1.00 93.12 77 ALA A O 1
ATOM 596 N N . ALA A 1 78 ? 4.891 10.586 -15.519 1.00 93.56 78 ALA A N 1
ATOM 597 C CA . ALA A 1 78 ? 4.680 9.165 -15.751 1.00 93.56 78 ALA A CA 1
ATOM 598 C C . ALA A 1 78 ? 4.786 8.402 -14.432 1.00 93.56 78 ALA A C 1
ATOM 600 O O . ALA A 1 78 ? 5.602 8.741 -13.566 1.00 93.56 78 ALA A O 1
ATOM 601 N N . SER A 1 79 ? 3.967 7.364 -14.287 1.00 93.06 79 SER A N 1
ATOM 602 C CA . SER A 1 79 ? 4.180 6.351 -13.262 1.00 93.06 79 SER A CA 1
ATOM 603 C C . SER A 1 79 ? 5.514 5.645 -13.488 1.00 93.06 79 SER A C 1
ATOM 605 O O . SER A 1 79 ? 6.002 5.533 -14.614 1.00 93.06 79 SER A O 1
ATOM 607 N N . ILE A 1 80 ? 6.110 5.176 -12.400 1.00 92.19 80 ILE A N 1
ATOM 608 C CA . ILE A 1 80 ? 7.333 4.372 -12.433 1.00 92.19 80 ILE A CA 1
ATOM 609 C C . ILE A 1 80 ? 7.050 2.966 -11.908 1.00 92.19 80 ILE A C 1
ATOM 611 O O . ILE A 1 80 ? 6.030 2.729 -11.269 1.00 92.19 80 ILE A O 1
ATOM 615 N N . GLU A 1 81 ? 7.977 2.043 -12.148 1.00 91.25 81 GLU A N 1
ATOM 616 C CA . GLU A 1 81 ? 7.865 0.652 -11.687 1.00 91.25 81 GLU A CA 1
ATOM 617 C C . GLU A 1 81 ? 7.895 0.524 -10.151 1.00 91.25 81 GLU A C 1
ATOM 619 O O . GLU A 1 81 ? 7.340 -0.413 -9.587 1.00 91.25 81 GLU A O 1
ATOM 624 N N . LEU A 1 82 ? 8.534 1.472 -9.452 1.00 94.00 82 LEU A N 1
ATOM 625 C CA . LEU A 1 82 ? 8.586 1.459 -7.990 1.00 94.00 82 LEU A CA 1
ATOM 626 C C . LEU A 1 82 ? 7.195 1.722 -7.413 1.00 94.00 82 LEU A C 1
ATOM 628 O O . LEU A 1 82 ? 6.580 2.752 -7.699 1.00 94.00 82 LEU A O 1
ATOM 632 N N . ASP A 1 83 ? 6.737 0.820 -6.553 1.00 96.88 83 ASP A N 1
ATOM 633 C CA . ASP A 1 83 ? 5.388 0.830 -6.007 1.00 96.88 83 ASP A CA 1
ATOM 634 C C . ASP A 1 83 ? 5.347 0.600 -4.492 1.00 96.88 83 ASP A C 1
ATOM 636 O O . ASP A 1 83 ? 6.313 0.187 -3.837 1.00 96.88 83 ASP A O 1
ATOM 640 N N . ILE A 1 84 ? 4.180 0.895 -3.937 1.00 97.94 84 ILE A N 1
ATOM 641 C CA . ILE A 1 84 ? 3.725 0.422 -2.641 1.00 97.94 84 ILE A CA 1
ATOM 642 C C . ILE A 1 84 ? 2.775 -0.731 -2.934 1.00 97.94 84 ILE A C 1
ATOM 644 O O . ILE A 1 84 ? 1.813 -0.549 -3.679 1.00 97.94 84 ILE A O 1
ATOM 648 N N . ILE A 1 85 ? 3.018 -1.898 -2.342 1.00 98.62 85 ILE A N 1
ATOM 649 C CA . ILE A 1 85 ? 2.025 -2.974 -2.314 1.00 98.62 85 ILE A CA 1
ATOM 650 C C . ILE A 1 85 ? 1.297 -2.959 -0.978 1.00 98.62 85 ILE A C 1
ATOM 652 O O . ILE A 1 85 ? 1.881 -2.577 0.040 1.00 98.62 85 ILE A O 1
ATOM 656 N N . ALA A 1 86 ? 0.043 -3.399 -0.974 1.00 98.75 86 ALA A N 1
ATOM 657 C CA . ALA A 1 86 ? -0.719 -3.590 0.251 1.00 98.75 86 ALA A CA 1
ATOM 658 C C . ALA A 1 86 ? -1.476 -4.916 0.244 1.00 98.75 86 ALA A C 1
ATOM 660 O O . ALA A 1 86 ? -2.028 -5.318 -0.779 1.00 98.75 86 ALA A O 1
ATOM 661 N N . VAL A 1 87 ? -1.541 -5.554 1.409 1.00 98.88 87 VAL A N 1
ATOM 662 C CA . VAL A 1 87 ? -2.511 -6.607 1.725 1.00 98.88 87 VAL A CA 1
ATOM 663 C C . VAL A 1 87 ? -3.475 -6.006 2.731 1.00 98.88 87 VAL A C 1
ATOM 665 O O . VAL A 1 87 ? -3.035 -5.601 3.806 1.00 98.88 87 VAL A O 1
ATOM 668 N N . ALA A 1 88 ? -4.759 -5.915 2.389 1.00 98.69 88 ALA A N 1
ATOM 669 C CA . ALA A 1 88 ? -5.758 -5.290 3.248 1.00 98.69 88 ALA A CA 1
ATOM 670 C C . ALA A 1 88 ? -7.001 -6.159 3.434 1.00 98.69 88 ALA A C 1
ATOM 672 O O . ALA A 1 88 ? -7.352 -6.965 2.574 1.00 98.69 88 ALA A O 1
ATOM 673 N N . SER A 1 89 ? -7.678 -5.980 4.563 1.00 98.38 89 SER A N 1
ATOM 674 C CA . SER A 1 89 ? -8.926 -6.661 4.908 1.00 98.38 89 SER A CA 1
ATOM 675 C C . SER A 1 89 ? -9.829 -5.704 5.677 1.00 98.38 89 SER A C 1
ATOM 677 O O . SER A 1 89 ? -9.355 -4.995 6.568 1.00 98.38 89 SER A O 1
ATOM 679 N N . HIS A 1 90 ? -11.126 -5.704 5.367 1.00 96.25 90 HIS A N 1
ATOM 680 C CA . HIS A 1 90 ? -12.120 -4.962 6.143 1.00 96.25 90 HIS A CA 1
ATOM 681 C C . HIS A 1 90 ? -12.089 -5.385 7.622 1.00 96.25 90 HIS A C 1
ATOM 683 O O . HIS A 1 90 ? -11.793 -6.543 7.944 1.00 96.25 90 HIS A O 1
ATOM 689 N N . ASN A 1 91 ? -12.396 -4.449 8.522 1.00 93.56 91 ASN A N 1
ATOM 690 C CA . ASN A 1 91 ? -12.626 -4.730 9.937 1.00 93.56 91 ASN A CA 1
ATOM 691 C C . ASN A 1 91 ? -13.936 -4.092 10.421 1.00 93.56 91 ASN A C 1
ATOM 693 O O . ASN A 1 91 ? -14.411 -3.107 9.863 1.00 93.56 91 ASN A O 1
ATOM 697 N N . ASP A 1 92 ? -14.502 -4.632 11.497 1.00 87.88 92 ASP A N 1
ATOM 698 C CA . ASP A 1 92 ? -15.831 -4.235 11.986 1.00 87.88 92 ASP A CA 1
ATOM 699 C C . ASP A 1 92 ? -15.769 -3.105 13.029 1.00 87.88 92 ASP A C 1
ATOM 701 O O . ASP A 1 92 ? -16.759 -2.741 13.659 1.00 87.88 92 ASP A O 1
ATOM 705 N N . ASN A 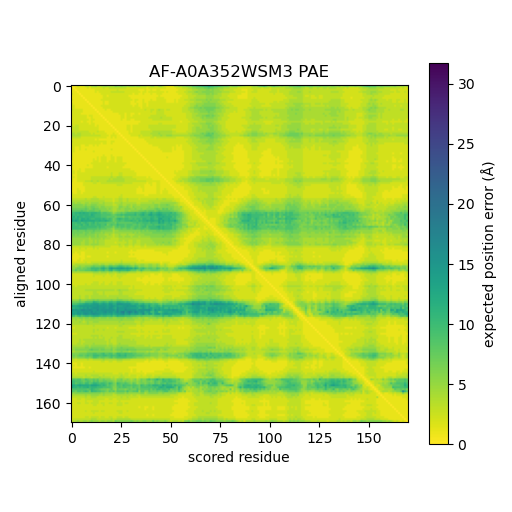1 93 ? -14.580 -2.539 13.233 1.00 85.38 93 ASN A N 1
ATOM 706 C CA . ASN A 1 93 ? -14.254 -1.666 14.357 1.00 85.38 93 ASN A CA 1
ATOM 707 C C . ASN A 1 93 ? -14.277 -0.178 13.960 1.00 85.38 93 ASN A C 1
ATOM 709 O O . ASN A 1 93 ? -13.923 0.678 14.773 1.00 85.38 93 ASN A O 1
ATOM 713 N N . GLY A 1 94 ? -14.576 0.140 12.692 1.00 86.38 94 GLY A N 1
ATOM 714 C CA . GLY A 1 94 ? -14.551 1.508 12.148 1.00 86.38 94 GLY A CA 1
ATOM 715 C C . GLY A 1 94 ? -13.177 2.194 12.212 1.00 86.38 94 GLY A C 1
ATOM 716 O O . GLY A 1 94 ? -13.076 3.421 12.098 1.00 86.38 94 GLY A O 1
ATOM 717 N N . THR A 1 95 ? -12.119 1.409 12.429 1.00 94.19 95 THR A N 1
ATOM 718 C CA . THR A 1 95 ? -10.751 1.878 12.660 1.00 94.19 95 THR A CA 1
ATOM 719 C C . THR A 1 95 ? -9.887 1.509 11.465 1.00 94.19 95 THR A C 1
ATOM 721 O O . THR A 1 95 ? -9.972 0.393 10.962 1.00 94.19 95 THR A O 1
ATOM 724 N N . ILE A 1 96 ? -9.044 2.430 11.009 1.00 97.44 96 ILE A N 1
ATOM 725 C CA . ILE A 1 96 ? -8.044 2.138 9.978 1.00 97.44 96 ILE A CA 1
ATOM 726 C C . ILE A 1 96 ? -6.721 1.841 10.677 1.00 97.44 96 ILE A C 1
ATOM 728 O O . ILE A 1 96 ? -6.246 2.678 11.443 1.00 97.44 96 ILE A O 1
ATOM 732 N N . ARG A 1 97 ? -6.137 0.667 10.433 1.00 98.00 97 ARG A N 1
ATOM 733 C CA . ARG A 1 97 ? -4.822 0.266 10.951 1.00 98.00 97 ARG A CA 1
ATOM 734 C C . ARG A 1 97 ? -3.907 -0.082 9.793 1.00 98.00 97 ARG A C 1
ATOM 736 O O . ARG A 1 97 ? -4.251 -0.939 8.983 1.00 98.00 97 ARG A O 1
ATOM 743 N N . VAL A 1 98 ? -2.755 0.572 9.712 1.00 98.44 98 VAL A N 1
ATOM 744 C CA . VAL A 1 98 ? -1.792 0.356 8.630 1.00 98.44 98 VAL A CA 1
ATOM 745 C C . VAL A 1 98 ? -0.413 0.109 9.220 1.00 98.44 98 VAL A C 1
ATOM 747 O O . VAL A 1 98 ? 0.184 1.000 9.820 1.00 98.44 98 VAL A O 1
ATOM 750 N N . LEU A 1 99 ? 0.106 -1.101 9.029 1.00 98.50 99 LEU A N 1
ATOM 751 C CA . LEU A 1 99 ? 1.471 -1.467 9.385 1.00 98.50 99 LEU A CA 1
ATOM 752 C C . LEU A 1 99 ? 2.358 -1.423 8.139 1.00 98.50 99 LEU A C 1
ATOM 754 O O . LEU A 1 99 ? 2.226 -2.249 7.237 1.00 98.50 99 LEU A O 1
ATOM 758 N N . SER A 1 100 ? 3.295 -0.478 8.104 1.00 97.50 100 SER A N 1
ATOM 759 C CA . SER A 1 100 ? 4.307 -0.418 7.044 1.00 97.50 100 SER A CA 1
ATOM 760 C C . SER A 1 100 ? 5.549 -1.218 7.431 1.00 97.50 100 SER A C 1
ATOM 762 O O . SER A 1 100 ? 5.999 -1.155 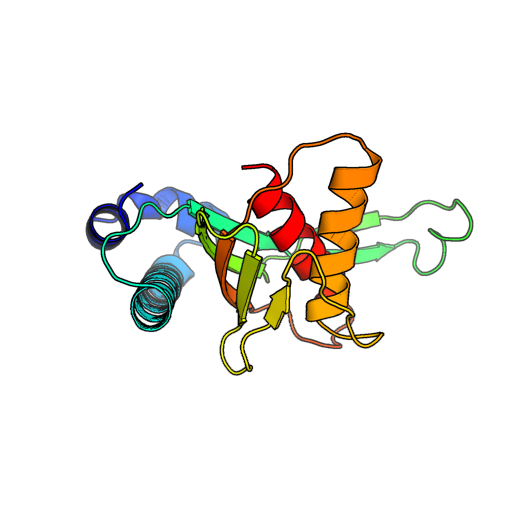8.575 1.00 97.50 100 SER A O 1
ATOM 764 N N . ARG A 1 101 ? 6.148 -1.944 6.479 1.00 97.25 101 ARG A N 1
ATOM 765 C CA . ARG A 1 101 ? 7.394 -2.694 6.698 1.00 97.25 101 ARG A CA 1
ATOM 766 C C . ARG A 1 101 ? 8.476 -1.804 7.324 1.00 97.25 101 ARG A C 1
ATOM 768 O O . ARG A 1 101 ? 8.908 -0.831 6.717 1.00 97.25 101 ARG A O 1
ATOM 775 N N . GLY A 1 102 ? 8.945 -2.183 8.514 1.00 95.38 102 GLY A N 1
ATOM 776 C CA . GLY A 1 102 ? 10.013 -1.472 9.227 1.00 95.38 102 GLY A CA 1
ATOM 777 C C . GLY A 1 102 ? 9.568 -0.223 9.997 1.00 95.38 102 GLY A C 1
ATOM 778 O O . GLY A 1 102 ? 10.430 0.522 10.457 1.00 95.38 102 GLY A O 1
ATOM 779 N N . PHE A 1 103 ? 8.262 0.005 10.149 1.00 95.19 103 PHE A N 1
ATOM 780 C CA . PHE A 1 103 ? 7.696 1.112 10.921 1.00 95.19 103 PHE A CA 1
ATOM 781 C C . PHE A 1 103 ? 6.700 0.605 11.967 1.00 95.19 103 PHE A C 1
ATOM 783 O O . PHE A 1 103 ? 6.233 -0.533 11.898 1.00 95.19 103 PHE A O 1
ATOM 790 N N . ASP A 1 104 ? 6.366 1.477 12.916 1.00 96.06 104 ASP A N 1
ATOM 791 C CA . ASP A 1 104 ? 5.251 1.258 13.831 1.00 96.06 104 ASP A CA 1
ATOM 792 C C . ASP A 1 104 ? 3.908 1.360 13.089 1.00 96.06 104 ASP A C 1
ATOM 794 O O . ASP A 1 104 ? 3.802 1.983 12.031 1.00 96.06 104 ASP A O 1
ATOM 798 N N . GLU A 1 105 ? 2.872 0.732 13.644 1.00 97.19 105 GLU A N 1
ATOM 799 C CA . GLU A 1 105 ? 1.523 0.773 13.079 1.00 97.19 105 GLU A CA 1
ATOM 800 C C . GLU A 1 105 ? 0.867 2.147 13.274 1.00 97.19 105 GLU A C 1
ATOM 802 O O . GLU A 1 105 ? 0.744 2.642 14.396 1.00 97.19 105 GLU A O 1
ATOM 807 N N . ASP A 1 106 ? 0.346 2.713 12.186 1.00 96.62 106 ASP A N 1
ATOM 808 C CA . ASP A 1 106 ? -0.530 3.878 12.225 1.00 96.62 106 ASP A CA 1
ATOM 809 C C . ASP A 1 106 ? -1.981 3.432 12.463 1.00 96.62 106 ASP A C 1
ATOM 811 O O . ASP A 1 106 ? -2.510 2.584 11.743 1.00 96.62 106 ASP A O 1
ATOM 815 N N . THR A 1 107 ? -2.653 4.017 13.459 1.00 95.50 107 THR A N 1
ATOM 816 C CA . THR A 1 107 ? -4.052 3.704 13.805 1.00 95.50 107 THR A CA 1
ATOM 817 C C . THR A 1 107 ? -4.919 4.961 13.805 1.00 95.50 107 THR A C 1
ATOM 819 O O . THR A 1 107 ? -4.614 5.923 14.506 1.00 95.50 107 THR A O 1
ATOM 822 N N . ILE A 1 108 ? -6.031 4.930 13.061 1.00 95.44 108 ILE A N 1
ATOM 823 C CA . ILE A 1 108 ? -7.027 6.005 12.955 1.00 95.44 108 ILE A CA 1
ATOM 824 C C . ILE A 1 108 ? -8.398 5.495 13.396 1.00 95.44 108 ILE A C 1
ATOM 826 O O . ILE A 1 108 ? -9.124 4.842 12.641 1.00 95.44 108 ILE A O 1
ATOM 830 N N . THR A 1 109 ? -8.768 5.844 14.622 1.00 90.94 109 THR A N 1
ATOM 831 C CA . THR A 1 109 ? -10.117 5.679 15.177 1.00 90.94 109 THR A CA 1
ATOM 832 C C . THR A 1 109 ? -11.030 6.837 14.746 1.00 90.94 109 THR A C 1
ATOM 834 O O . THR A 1 109 ? -10.547 7.846 14.217 1.00 90.94 109 THR A O 1
ATOM 837 N N . PRO A 1 110 ? -12.354 6.744 14.955 1.00 78.81 110 PRO A N 1
ATOM 838 C CA . PRO A 1 110 ? -13.270 7.859 14.700 1.00 78.81 110 PRO A CA 1
ATOM 839 C C . PRO A 1 110 ? -12.924 9.162 15.449 1.00 78.81 110 PRO A C 1
ATOM 841 O O . PRO A 1 110 ? -13.187 10.242 14.926 1.00 78.81 110 PRO A O 1
ATOM 844 N N . GLU A 1 111 ? -12.302 9.080 16.627 1.00 79.94 111 GLU A N 1
ATOM 845 C CA . GLU A 1 111 ? -11.964 10.215 17.505 1.00 79.94 111 GLU A CA 1
ATOM 846 C C . GLU A 1 111 ? -10.504 10.683 17.381 1.00 79.94 111 GLU A C 1
ATOM 848 O O . GLU A 1 111 ? -10.060 11.570 18.117 1.00 79.94 111 GLU A O 1
ATOM 853 N N . SER A 1 112 ? -9.724 10.064 16.494 1.00 83.62 112 SER A N 1
ATOM 854 C CA . SER A 1 112 ? -8.283 10.291 16.413 1.00 83.62 112 SER A CA 1
ATOM 855 C C . SER A 1 112 ? -7.932 11.739 16.061 1.00 83.62 112 SER A C 1
ATOM 857 O O . SER A 1 112 ? -8.410 12.299 15.076 1.00 83.62 112 SER A O 1
ATOM 859 N N . LYS A 1 113 ? -7.017 12.329 16.840 1.00 81.25 113 LYS A N 1
ATOM 860 C CA . LYS A 1 113 ? -6.334 13.587 16.509 1.00 81.25 113 LYS A CA 1
ATOM 861 C C . LYS A 1 113 ? -4.918 13.260 16.059 1.00 81.25 113 LYS A C 1
ATOM 863 O O . LYS A 1 113 ? -4.107 12.795 16.855 1.00 81.25 113 LYS A O 1
ATOM 868 N N . THR A 1 114 ? -4.613 13.494 14.789 1.00 82.81 114 THR A N 1
ATOM 869 C CA . THR A 1 114 ? -3.312 13.134 14.215 1.00 82.81 114 THR A CA 1
ATOM 870 C C . THR A 1 114 ? -2.314 14.279 14.322 1.00 82.81 114 THR A C 1
ATOM 872 O O . THR A 1 114 ? -2.661 15.438 14.090 1.00 82.81 114 THR A O 1
ATOM 875 N N . LYS A 1 115 ? -1.047 13.960 14.601 1.00 79.19 115 LYS A N 1
ATOM 876 C CA . LYS A 1 115 ? 0.053 14.928 14.506 1.00 79.19 115 LYS A CA 1
ATOM 877 C C . LYS A 1 115 ? 0.226 15.369 13.049 1.00 79.19 115 LYS A C 1
ATOM 879 O O . LYS A 1 115 ? 0.241 14.520 12.160 1.00 79.19 115 LYS A O 1
ATOM 884 N N . GLN A 1 116 ? 0.396 16.668 12.807 1.00 79.88 116 GLN A N 1
ATOM 885 C CA . GLN A 1 116 ? 0.698 17.174 11.463 1.00 79.88 116 GLN A CA 1
ATOM 886 C C . GLN A 1 116 ? 1.970 16.524 10.896 1.00 79.88 116 GLN A C 1
ATOM 888 O O . GLN A 1 116 ? 2.914 16.247 11.641 1.00 79.88 116 GLN A O 1
ATOM 893 N N . TYR A 1 117 ? 1.987 16.313 9.578 1.00 82.50 117 TYR A N 1
ATOM 894 C CA . TYR A 1 117 ? 3.111 15.734 8.832 1.00 82.50 117 TYR A CA 1
ATOM 895 C C . TYR A 1 117 ? 3.480 14.299 9.257 1.00 82.50 117 TYR A C 1
ATOM 897 O O . TYR A 1 117 ? 4.654 13.929 9.285 1.00 82.50 117 TYR A O 1
ATOM 905 N N . SER A 1 118 ? 2.478 13.484 9.596 1.00 90.00 118 SER A N 1
ATOM 906 C CA . SER A 1 118 ? 2.627 12.052 9.898 1.00 90.00 118 SER A CA 1
ATOM 907 C C . SER A 1 118 ? 1.876 11.172 8.893 1.00 90.00 118 SER A C 1
ATOM 909 O O . SER A 1 118 ? 0.905 11.624 8.285 1.00 90.00 118 SER A O 1
ATOM 911 N N . SER A 1 119 ? 2.277 9.905 8.759 1.00 91.69 119 SER A N 1
ATOM 912 C CA . SER A 1 119 ? 1.536 8.903 7.978 1.00 91.69 119 SER A CA 1
ATOM 913 C C . SER A 1 119 ? 0.085 8.787 8.457 1.00 91.69 119 SER A C 1
ATOM 915 O O . SER A 1 119 ? -0.835 8.906 7.652 1.00 91.69 119 SER A O 1
ATOM 917 N N . ALA A 1 120 ? -0.131 8.728 9.777 1.00 93.94 120 ALA A N 1
ATOM 918 C CA . ALA A 1 120 ? -1.450 8.845 10.392 1.00 93.94 120 ALA A CA 1
ATOM 919 C C . ALA A 1 120 ? -2.273 10.048 9.880 1.00 93.94 120 ALA A C 1
ATOM 921 O O . ALA A 1 120 ? -3.453 9.897 9.565 1.00 93.94 120 ALA A O 1
ATOM 922 N N . SER A 1 121 ? -1.671 11.240 9.751 1.00 93.50 121 SER A N 1
ATOM 923 C CA . SER A 1 121 ? -2.387 12.416 9.227 1.00 93.50 121 SER A CA 1
ATOM 924 C C . SER A 1 121 ? -2.755 12.310 7.746 1.00 93.50 121 SER A C 1
ATOM 926 O O . SER A 1 121 ? -3.799 12.833 7.362 1.00 93.50 121 SER A O 1
ATOM 928 N N . LEU A 1 122 ? -1.964 11.595 6.936 1.00 95.00 122 LEU A N 1
ATOM 929 C CA . LEU A 1 122 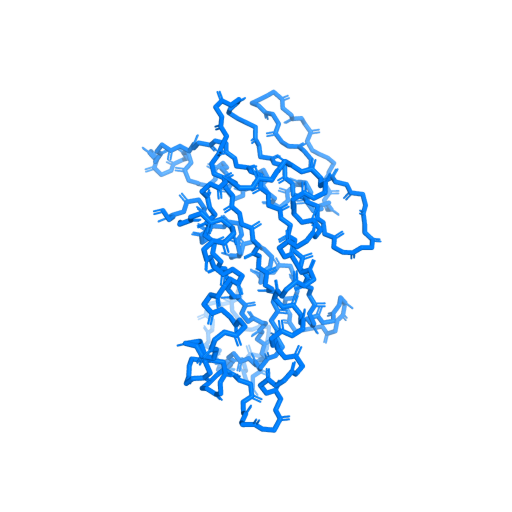? -2.310 11.304 5.540 1.00 95.00 122 LEU A CA 1
ATOM 930 C C . LEU A 1 122 ? -3.530 10.375 5.476 1.00 95.00 122 LEU A C 1
ATOM 932 O O . LEU A 1 122 ? -4.496 10.676 4.780 1.00 95.00 122 LEU A O 1
ATOM 936 N N . ILE A 1 123 ? -3.543 9.303 6.279 1.00 96.19 123 ILE A N 1
ATOM 937 C CA . ILE A 1 123 ? -4.687 8.379 6.370 1.00 96.19 123 ILE A CA 1
ATOM 938 C C . ILE A 1 123 ? -5.955 9.133 6.798 1.00 96.19 123 ILE A C 1
ATOM 940 O O . ILE A 1 123 ? -7.008 8.995 6.173 1.00 96.19 123 ILE A O 1
ATOM 944 N N . ALA A 1 124 ? -5.860 9.951 7.853 1.00 94.69 124 ALA A N 1
ATOM 945 C CA . ALA A 1 124 ? -6.988 10.738 8.346 1.00 94.69 124 ALA A CA 1
ATOM 946 C C . ALA A 1 124 ? -7.489 11.753 7.307 1.00 94.69 124 ALA A C 1
ATOM 948 O O . ALA A 1 124 ? -8.699 11.910 7.153 1.00 94.69 124 ALA A O 1
ATOM 949 N N . GLY A 1 125 ? -6.579 12.404 6.574 1.00 94.50 125 GLY A N 1
ATOM 950 C CA . GLY A 1 125 ? -6.919 13.342 5.506 1.00 94.50 125 GLY A CA 1
ATOM 951 C C . GLY A 1 125 ? -7.698 12.683 4.368 1.00 94.50 125 GLY A C 1
ATOM 952 O O . GLY A 1 125 ? -8.753 13.188 3.985 1.00 94.50 125 GLY A O 1
ATOM 953 N N . VAL A 1 126 ? -7.237 11.525 3.883 1.00 95.75 126 VAL A N 1
ATOM 954 C CA . VAL A 1 126 ? -7.930 10.763 2.828 1.00 95.75 126 VAL A CA 1
ATOM 955 C C . VAL A 1 126 ? -9.306 10.288 3.308 1.00 95.75 126 VAL A C 1
ATOM 957 O O . VAL A 1 126 ? -10.302 10.503 2.616 1.00 95.75 126 VAL A O 1
ATOM 960 N N . LYS A 1 127 ? -9.391 9.720 4.522 1.00 94.06 127 LYS A N 1
ATOM 961 C CA . LYS A 1 127 ? -10.664 9.312 5.149 1.00 94.06 127 LYS A CA 1
ATOM 962 C C . LYS A 1 127 ? -11.656 10.476 5.215 1.00 94.06 127 LYS A C 1
ATOM 964 O O . LYS A 1 127 ? -12.826 10.310 4.877 1.00 94.06 127 LYS A O 1
ATOM 969 N N . GLU A 1 128 ? -11.201 11.646 5.653 1.00 93.06 128 GLU A N 1
ATOM 970 C CA . GLU A 1 128 ? -12.040 12.841 5.755 1.00 93.06 128 GLU A CA 1
ATOM 971 C C . GLU A 1 128 ? -12.470 13.371 4.381 1.00 93.06 128 GLU A C 1
ATOM 973 O O . GLU A 1 128 ? -13.606 13.813 4.231 1.00 93.06 128 GLU A O 1
ATOM 978 N N . GLY A 1 129 ? -11.606 13.278 3.365 1.00 94.56 129 GLY A N 1
ATOM 979 C CA . GLY A 1 129 ? -11.955 13.600 1.979 1.00 94.56 129 GLY A CA 1
ATOM 980 C C . GLY A 1 129 ? -13.154 12.789 1.487 1.00 94.56 129 GLY A C 1
ATOM 981 O O . GLY A 1 129 ? -14.142 13.368 1.045 1.00 94.56 129 GLY A O 1
ATOM 982 N N . PHE A 1 130 ? -13.127 11.465 1.669 1.00 94.56 130 PHE A N 1
ATOM 983 C CA . PHE A 1 130 ? -14.258 10.596 1.315 1.00 94.56 130 PHE A CA 1
ATOM 984 C C . PHE A 1 130 ? -15.540 10.978 2.073 1.00 94.56 130 PHE A C 1
ATOM 986 O O . PHE A 1 130 ? -16.615 11.053 1.478 1.00 94.56 130 PHE A O 1
ATOM 993 N N . ARG A 1 131 ? -15.439 11.275 3.377 1.00 92.12 131 ARG A N 1
ATOM 994 C CA . ARG A 1 131 ? -16.601 11.691 4.184 1.00 92.12 131 ARG A CA 1
ATOM 995 C C . ARG A 1 131 ? -17.211 13.007 3.705 1.00 92.12 131 ARG A C 1
ATOM 997 O O . ARG A 1 131 ? -18.433 13.130 3.706 1.00 92.12 131 ARG A O 1
ATOM 1004 N N . LYS A 1 132 ? -16.387 13.982 3.308 1.00 95.00 132 LYS A N 1
ATOM 1005 C CA . LYS A 1 132 ? -16.848 15.282 2.786 1.00 95.00 132 LYS A CA 1
ATOM 1006 C C . LYS A 1 132 ? -17.596 15.155 1.462 1.00 95.00 132 LYS A C 1
ATOM 1008 O O . LYS A 1 132 ? -18.538 15.907 1.243 1.00 95.00 132 LYS A O 1
ATOM 1013 N N . GLU A 1 133 ? -17.240 14.164 0.651 1.00 95.81 133 GLU A N 1
ATOM 1014 C CA . GLU A 1 133 ? -17.968 13.795 -0.570 1.00 95.81 133 GLU A CA 1
ATOM 1015 C C . GLU A 1 133 ? -19.237 12.958 -0.292 1.00 95.81 133 GLU A C 1
ATOM 1017 O O . GLU A 1 133 ? -19.912 12.512 -1.216 1.00 95.81 133 GLU A O 1
ATOM 1022 N N . GLY A 1 134 ? -19.592 12.726 0.980 1.00 94.88 134 GLY A N 1
ATOM 1023 C CA . GLY A 1 134 ? -20.787 11.970 1.368 1.00 94.88 134 GLY A CA 1
ATOM 1024 C C . GLY A 1 134 ? -20.653 10.451 1.223 1.00 94.88 134 GLY A C 1
ATOM 1025 O O . GLY A 1 134 ? -21.660 9.743 1.281 1.00 94.88 134 GLY A O 1
ATOM 1026 N N . LEU A 1 135 ? -19.433 9.937 1.045 1.00 93.94 135 LEU A N 1
ATOM 1027 C CA . LEU A 1 135 ? -19.172 8.506 0.907 1.00 93.94 135 LEU A CA 1
ATOM 1028 C C . LEU A 1 135 ? -19.125 7.815 2.275 1.00 93.94 135 LEU A C 1
ATOM 1030 O O . LEU A 1 135 ? -18.648 8.368 3.272 1.00 93.94 135 LEU A O 1
ATOM 1034 N N . LEU A 1 136 ? -19.606 6.571 2.317 1.00 88.00 136 LEU A N 1
ATOM 1035 C CA . LEU A 1 136 ? -19.484 5.715 3.493 1.00 88.00 136 LEU A CA 1
ATOM 1036 C C . LEU A 1 136 ? -18.054 5.184 3.586 1.00 88.00 136 LEU A C 1
ATOM 1038 O O . LEU A 1 136 ? -17.531 4.636 2.622 1.00 88.00 136 LEU A O 1
ATOM 1042 N N . VAL A 1 137 ? -17.436 5.331 4.759 1.00 88.50 137 VAL A N 1
ATOM 1043 C CA . VAL A 1 137 ? -16.051 4.911 4.992 1.00 88.50 137 VAL A CA 1
ATOM 1044 C C . VAL A 1 137 ? -16.002 3.916 6.145 1.00 88.50 137 VAL A C 1
ATOM 1046 O O . VAL A 1 137 ? -16.307 4.269 7.286 1.00 88.50 137 VAL A O 1
ATOM 1049 N N . GLY A 1 138 ? -15.629 2.674 5.832 1.00 89.25 138 GLY A N 1
ATOM 1050 C CA . GLY A 1 138 ? -15.422 1.598 6.802 1.00 89.25 138 GLY A CA 1
ATOM 1051 C C . GLY A 1 138 ? -14.036 1.618 7.453 1.00 89.25 138 GLY A C 1
ATOM 1052 O O . GLY A 1 138 ? -13.209 2.498 7.199 1.00 89.25 138 GLY A O 1
ATOM 1053 N N . GLY A 1 139 ? -13.788 0.633 8.316 1.00 94.88 139 GLY A N 1
ATOM 1054 C CA . GLY A 1 139 ? -12.464 0.351 8.865 1.00 94.88 139 GLY A CA 1
ATOM 1055 C C . GLY A 1 139 ? -11.757 -0.743 8.069 1.00 94.88 139 GLY A C 1
ATOM 1056 O O . GLY A 1 139 ? -12.393 -1.609 7.467 1.00 94.88 139 GLY A O 1
ATOM 1057 N N . PHE A 1 140 ? -10.429 -0.724 8.072 1.00 97.81 140 PHE A N 1
ATOM 1058 C CA . PHE A 1 140 ? -9.633 -1.795 7.483 1.00 97.81 140 PHE A CA 1
ATOM 1059 C C . PHE A 1 140 ? -8.305 -1.964 8.210 1.00 97.81 140 PHE A C 1
ATOM 1061 O O . PH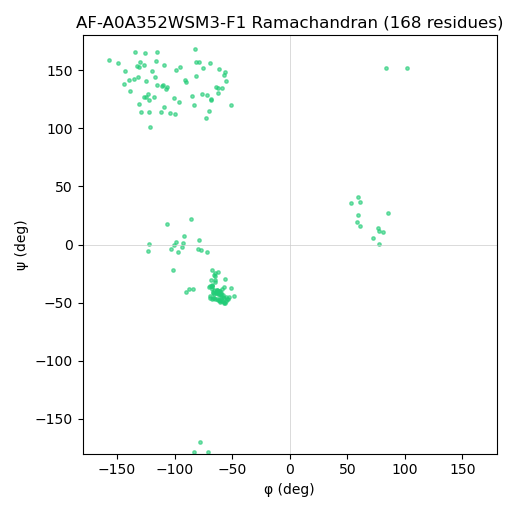E A 1 140 ? -7.791 -1.039 8.840 1.00 97.81 140 PHE A O 1
ATOM 1068 N N . ASP A 1 141 ? -7.754 -3.163 8.089 1.00 98.62 141 ASP A N 1
ATOM 1069 C CA . ASP A 1 141 ? -6.384 -3.481 8.463 1.00 98.62 141 ASP A CA 1
ATOM 1070 C C . ASP A 1 141 ? -5.567 -3.647 7.189 1.00 98.62 141 ASP A C 1
ATOM 1072 O O . ASP A 1 141 ? -6.033 -4.309 6.260 1.00 98.62 141 ASP A O 1
ATOM 1076 N N . ALA A 1 142 ? -4.367 -3.079 7.136 1.00 98.69 142 ALA A N 1
ATOM 1077 C CA . ALA A 1 142 ? -3.476 -3.216 5.995 1.00 98.69 142 ALA A CA 1
ATOM 1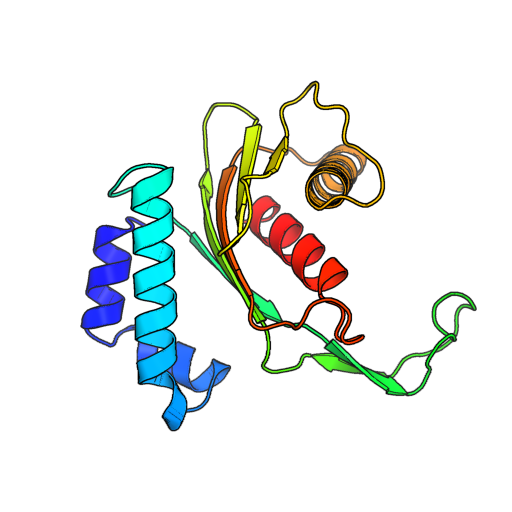078 C C . ALA A 1 142 ? -2.021 -3.401 6.419 1.00 98.69 142 ALA A C 1
ATOM 1080 O O . ALA A 1 142 ? -1.533 -2.753 7.341 1.00 98.69 142 ALA A O 1
ATOM 1081 N N . TYR A 1 143 ? -1.313 -4.258 5.692 1.00 98.81 143 TYR A N 1
ATOM 1082 C CA . TYR A 1 143 ? 0.142 -4.314 5.701 1.00 98.81 143 TYR A CA 1
ATOM 1083 C C . TYR A 1 143 ? 0.671 -3.756 4.383 1.00 98.81 143 TYR A C 1
ATOM 1085 O O . TYR A 1 143 ? 0.172 -4.149 3.327 1.00 98.81 143 TYR A O 1
ATOM 1093 N N . THR A 1 144 ? 1.681 -2.885 4.430 1.00 98.62 144 THR A N 1
ATOM 1094 C CA . THR A 1 144 ? 2.281 -2.289 3.227 1.00 98.62 144 THR A CA 1
ATOM 1095 C C . THR A 1 144 ? 3.789 -2.502 3.144 1.00 98.62 144 THR A C 1
ATOM 1097 O O . THR A 1 144 ? 4.501 -2.328 4.135 1.00 98.62 144 THR A O 1
ATOM 1100 N N . ASP A 1 145 ? 4.288 -2.771 1.936 1.00 97.94 145 ASP A N 1
ATOM 1101 C CA . ASP A 1 145 ? 5.722 -2.803 1.617 1.00 97.94 145 ASP A CA 1
ATOM 1102 C C . ASP A 1 145 ? 6.020 -1.887 0.421 1.00 97.94 145 ASP A C 1
ATOM 1104 O O . ASP A 1 145 ? 5.389 -2.004 -0.633 1.00 97.94 145 ASP A O 1
ATOM 1108 N N . SER A 1 146 ? 6.975 -0.969 0.573 1.00 96.38 146 SER A N 1
ATOM 1109 C CA . SER A 1 146 ? 7.247 0.106 -0.388 1.00 96.38 146 SER A CA 1
ATOM 1110 C C . SER A 1 146 ? 8.649 0.009 -0.966 1.00 96.38 146 SER A C 1
ATOM 1112 O O . SER A 1 146 ? 9.635 0.047 -0.232 1.00 96.38 146 SER A O 1
ATOM 1114 N N . TYR A 1 147 ? 8.733 0.008 -2.295 1.00 94.75 147 TYR A N 1
ATOM 1115 C CA . TYR A 1 147 ? 9.970 0.274 -3.030 1.00 94.75 147 TYR A CA 1
ATOM 1116 C C . TYR A 1 147 ? 10.077 1.732 -3.496 1.00 94.75 147 TYR A C 1
ATOM 1118 O O . TYR A 1 147 ? 11.134 2.148 -3.970 1.00 94.75 147 TYR A O 1
ATOM 1126 N N . VAL A 1 148 ? 9.032 2.550 -3.315 1.00 89.00 148 VAL A N 1
ATOM 1127 C CA . VAL A 1 148 ? 9.125 3.999 -3.541 1.00 89.00 148 VAL A CA 1
ATOM 1128 C C . VAL A 1 148 ? 9.988 4.618 -2.444 1.00 89.00 148 VAL A C 1
ATOM 1130 O O . VAL A 1 148 ? 9.633 4.615 -1.263 1.00 89.00 148 VAL A O 1
ATOM 1133 N N . LEU A 1 149 ? 11.137 5.162 -2.838 1.00 83.62 149 LEU A N 1
ATOM 1134 C CA . LEU A 1 149 ? 12.123 5.705 -1.910 1.00 83.62 149 LEU A CA 1
ATOM 1135 C C . LEU A 1 149 ? 11.600 6.977 -1.228 1.00 83.62 149 LEU A C 1
ATOM 1137 O O . LEU A 1 149 ? 11.246 7.959 -1.889 1.00 83.62 149 LEU A O 1
ATOM 1141 N N . LYS A 1 150 ? 11.594 6.995 0.107 1.00 80.56 150 LYS A N 1
ATOM 1142 C CA . LYS A 1 150 ? 11.213 8.181 0.885 1.00 80.56 150 LYS A CA 1
ATOM 1143 C C . LYS A 1 150 ? 12.180 9.336 0.605 1.00 80.56 150 LYS A C 1
ATOM 1145 O O . LYS A 1 150 ? 13.390 9.147 0.593 1.00 80.56 150 LYS A O 1
ATOM 1150 N N . GLY A 1 151 ? 11.640 10.537 0.393 1.00 79.69 151 GLY A N 1
AT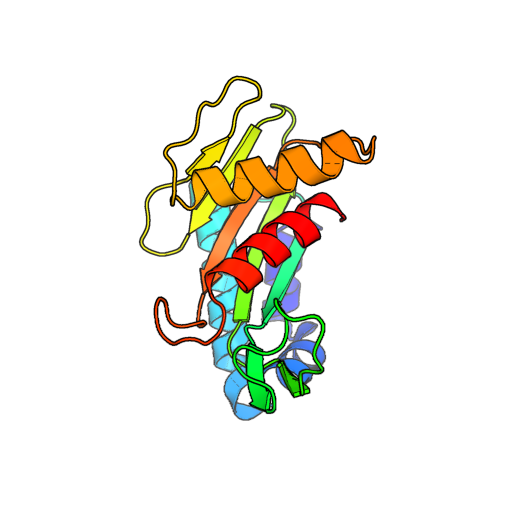OM 1151 C CA . GLY A 1 151 ? 12.441 11.748 0.164 1.00 79.69 151 GLY A CA 1
ATOM 1152 C C . GLY A 1 151 ? 13.130 11.832 -1.205 1.00 79.69 151 GLY A C 1
ATOM 1153 O O . GLY A 1 151 ? 13.867 12.776 -1.448 1.00 79.69 151 GLY A O 1
ATOM 1154 N N . SER A 1 152 ? 12.870 10.889 -2.114 1.00 80.44 152 SER A N 1
ATOM 1155 C CA . SER A 1 152 ? 13.503 10.829 -3.442 1.00 80.44 152 SER A CA 1
ATOM 1156 C C . SER A 1 152 ? 12.907 11.772 -4.495 1.00 80.44 152 SER A C 1
ATOM 1158 O O . SER A 1 152 ? 13.377 11.797 -5.625 1.00 80.44 152 SER A O 1
ATOM 1160 N N . GLY A 1 153 ? 11.832 12.498 -4.172 1.00 82.06 153 GLY A N 1
ATOM 1161 C CA . GLY A 1 153 ? 11.053 13.254 -5.162 1.00 82.06 153 GLY A CA 1
ATOM 1162 C C . GLY A 1 153 ? 10.106 12.398 -6.020 1.00 82.06 153 GLY A C 1
ATOM 1163 O O . GLY A 1 153 ? 9.359 12.947 -6.825 1.00 82.06 153 GLY A O 1
ATOM 1164 N N . LEU A 1 154 ? 10.052 11.076 -5.804 1.00 87.25 154 LEU A N 1
ATOM 1165 C CA . LEU A 1 154 ? 9.205 10.132 -6.557 1.00 87.25 154 LEU A CA 1
ATOM 1166 C C . LEU A 1 154 ? 7.769 9.998 -6.012 1.00 87.25 154 LEU A C 1
ATOM 1168 O O . LEU A 1 154 ? 7.100 8.987 -6.225 1.00 87.25 154 LEU A O 1
ATOM 1172 N N . SER A 1 155 ? 7.300 11.002 -5.266 1.00 86.81 155 SER A N 1
ATOM 1173 C CA . SER A 1 155 ? 5.941 11.057 -4.700 1.00 86.81 155 SER A CA 1
ATOM 1174 C C . SER A 1 155 ? 5.546 9.924 -3.756 1.00 86.81 155 SER A C 1
ATOM 1176 O O . SER A 1 155 ? 4.400 9.488 -3.758 1.00 86.81 155 SER A O 1
ATOM 1178 N N . SER A 1 156 ? 6.456 9.494 -2.880 1.00 87.88 156 SER A N 1
ATOM 1179 C CA . SER A 1 156 ? 6.136 8.494 -1.841 1.00 87.88 156 SER A CA 1
ATOM 1180 C C . SER A 1 156 ? 4.892 8.828 -0.994 1.00 87.88 156 SER A C 1
ATOM 1182 O O . SER A 1 156 ? 4.116 7.925 -0.700 1.00 87.88 156 SER A O 1
ATOM 1184 N N . SER A 1 157 ? 4.648 10.099 -0.644 1.00 91.62 157 SER A N 1
ATOM 1185 C CA . SER A 1 157 ? 3.448 10.498 0.111 1.00 91.62 157 SER A CA 1
ATOM 1186 C C . SER A 1 157 ? 2.168 10.373 -0.715 1.00 91.62 157 SER A C 1
ATOM 1188 O O . SER A 1 157 ? 1.218 9.763 -0.244 1.00 91.62 157 SER A O 1
ATOM 1190 N N . ALA A 1 158 ? 2.172 10.855 -1.962 1.00 92.44 158 ALA A N 1
ATOM 1191 C CA . ALA A 1 158 ? 0.999 10.771 -2.831 1.00 92.44 158 ALA A CA 1
ATOM 1192 C C . ALA A 1 158 ? 0.679 9.319 -3.217 1.00 92.44 158 ALA A C 1
ATOM 1194 O O . ALA A 1 158 ? -0.487 8.947 -3.286 1.00 92.44 158 ALA A O 1
ATOM 1195 N N . ALA A 1 159 ? 1.698 8.474 -3.418 1.00 95.56 159 ALA A N 1
ATOM 1196 C CA . ALA A 1 159 ? 1.503 7.039 -3.621 1.00 95.56 159 ALA A CA 1
ATOM 1197 C C . ALA A 1 159 ? 0.871 6.380 -2.384 1.00 95.56 159 ALA A C 1
ATOM 1199 O O . ALA A 1 159 ? -0.019 5.545 -2.521 1.00 95.56 159 ALA A O 1
ATOM 1200 N N . TYR A 1 160 ? 1.283 6.784 -1.177 1.00 96.12 160 TYR A N 1
ATOM 1201 C CA . TYR A 1 160 ? 0.697 6.290 0.067 1.00 96.12 160 TYR A CA 1
ATOM 1202 C C . TYR A 1 160 ? -0.754 6.763 0.244 1.00 96.12 160 TYR A C 1
ATOM 1204 O O . TYR A 1 160 ? -1.631 5.946 0.501 1.00 96.12 160 TYR A O 1
ATOM 1212 N N . GLU A 1 161 ? -1.045 8.047 0.026 1.00 96.88 161 GLU A N 1
ATOM 1213 C CA . GLU A 1 161 ? -2.414 8.587 0.046 1.00 96.88 161 GLU A CA 1
ATOM 1214 C C . GLU A 1 161 ? -3.317 7.884 -0.974 1.00 96.88 161 GLU A C 1
ATOM 1216 O O . GLU A 1 161 ? -4.435 7.482 -0.647 1.00 96.88 161 GLU A O 1
ATOM 1221 N N . ASN A 1 162 ? -2.810 7.664 -2.190 1.00 97.31 162 ASN A N 1
ATOM 1222 C CA . ASN A 1 162 ? -3.531 6.959 -3.242 1.00 97.31 162 ASN A CA 1
ATOM 1223 C C . ASN A 1 162 ? -3.736 5.472 -2.900 1.00 97.31 162 ASN A C 1
ATOM 1225 O O . ASN A 1 162 ? -4.799 4.927 -3.185 1.00 97.31 162 ASN A O 1
ATOM 1229 N N . MET A 1 163 ? -2.786 4.820 -2.219 1.00 98.25 163 MET A N 1
ATOM 1230 C CA . MET A 1 163 ? -2.978 3.467 -1.680 1.00 98.25 163 MET A CA 1
ATOM 1231 C C . MET A 1 163 ? -4.136 3.423 -0.677 1.00 98.25 163 MET A C 1
ATOM 1233 O O . MET A 1 163 ? -5.030 2.590 -0.815 1.00 98.25 163 MET A O 1
ATOM 1237 N N . ILE A 1 164 ? -4.168 4.344 0.291 1.00 98.00 164 ILE A N 1
ATOM 1238 C CA . ILE A 1 164 ? -5.267 4.428 1.264 1.00 98.00 164 ILE A CA 1
ATOM 1239 C C . ILE A 1 164 ? -6.603 4.674 0.555 1.00 98.00 164 ILE A C 1
ATOM 1241 O O . ILE A 1 164 ? -7.575 3.974 0.831 1.00 98.00 164 ILE A O 1
ATOM 1245 N N . GLY A 1 165 ? -6.649 5.618 -0.388 1.00 97.38 165 GLY A N 1
ATOM 1246 C CA . GLY A 1 165 ? -7.853 5.905 -1.169 1.00 97.38 165 GLY A CA 1
ATOM 1247 C C . GLY A 1 165 ? -8.317 4.710 -2.004 1.00 97.38 165 GLY A C 1
ATOM 1248 O O . GLY A 1 165 ? -9.509 4.420 -2.048 1.00 97.38 165 GLY A O 1
ATOM 1249 N N . THR A 1 166 ? -7.382 3.970 -2.606 1.00 97.75 166 THR A N 1
ATOM 1250 C CA . THR A 1 166 ? -7.675 2.761 -3.391 1.00 97.75 166 THR A CA 1
ATOM 1251 C C . THR A 1 166 ? -8.283 1.664 -2.519 1.00 97.75 166 THR A C 1
ATOM 1253 O O . THR A 1 166 ? -9.251 1.037 -2.936 1.00 97.75 166 THR A O 1
ATOM 1256 N N . ILE A 1 167 ? -7.761 1.457 -1.304 1.00 97.81 167 ILE A N 1
ATOM 1257 C CA . ILE A 1 167 ? -8.319 0.483 -0.354 1.00 97.81 167 ILE A CA 1
ATOM 1258 C C . ILE A 1 167 ? -9.722 0.907 0.096 1.00 97.81 167 ILE A C 1
ATOM 1260 O O . ILE A 1 167 ? -10.617 0.071 0.157 1.00 97.81 167 ILE A O 1
ATOM 1264 N N . LEU A 1 168 ? -9.931 2.194 0.391 1.00 95.62 168 LEU A N 1
ATOM 1265 C CA . LEU A 1 168 ? -11.241 2.713 0.804 1.00 95.62 168 LEU A CA 1
ATOM 1266 C C . LEU A 1 168 ? -12.308 2.634 -0.295 1.00 95.62 168 LEU A C 1
ATOM 1268 O O . LEU A 1 168 ? -13.493 2.585 0.022 1.00 95.62 168 LEU A O 1
ATOM 1272 N N . ASN A 1 169 ? -11.900 2.644 -1.564 1.00 95.00 169 ASN A N 1
ATOM 1273 C CA . ASN A 1 169 ? -12.788 2.583 -2.725 1.00 95.00 169 ASN A CA 1
ATOM 1274 C C . ASN A 1 169 ? -13.030 1.149 -3.251 1.00 95.00 169 ASN A C 1
ATOM 1276 O O . ASN A 1 169 ? -13.681 0.991 -4.284 1.00 95.00 169 ASN A O 1
ATOM 1280 N N . HIS A 1 170 ? -12.463 0.121 -2.609 1.00 91.94 170 HIS A N 1
ATOM 1281 C CA . HIS A 1 170 ? -12.584 -1.279 -3.030 1.00 91.94 170 HIS A CA 1
ATOM 1282 C C . HIS A 1 170 ? -13.834 -1.955 -2.461 1.00 91.94 170 HIS A C 1
ATOM 1284 O O . HIS A 1 170 ? -14.525 -2.629 -3.258 1.00 91.94 170 HIS A O 1
#

Radius of gyration: 16.87 Å; Cα contacts (8 Å, |Δi|>4): 274; chains: 1; bounding box: 34×50×36 Å

Solvent-accessible surface area (backbone atoms only — not comparable to full-atom values): 9457 Å² total; per-residue (Å²): 83,42,45,60,57,53,52,52,38,54,76,71,48,75,46,45,72,61,41,24,74,64,61,36,74,90,37,31,69,61,49,54,49,52,55,50,50,43,48,52,53,30,27,73,75,74,49,72,69,42,59,34,50,76,50,76,30,48,19,35,44,79,78,41,42,83,93,23,62,94,71,78,49,66,70,43,68,44,74,44,80,40,25,37,36,34,39,32,27,79,45,95,76,53,30,38,37,42,36,39,75,97,56,74,69,36,70,41,49,92,83,62,82,61,59,84,96,38,72,50,32,45,53,52,49,48,54,49,53,43,45,74,74,70,47,86,79,79,14,30,42,33,24,34,51,68,64,38,52,79,91,68,77,33,40,42,64,60,25,49,42,48,42,53,48,52,63,71,74,109